Protein AF-A0A1I8CQ92-F1 (afdb_monomer_lite)

pLDDT: mean 91.03, std 8.84, range [62.44, 98.06]

Sequence (98 aa):
MKFFIVLLIALMAFAGVAKANIICNLCLDFVKDMEVAVENDEPDLEKKADEICNKLTDDNSLLDPLCKQLVDTEIDTIIKGIENNDPPEVICKRINFC

Foldseek 3Di:
DVVVVVVVVVVVVVVVVVVLVVLLVLQLQLLVQLLVCVVVVPVCSLVVQLVSLCVSCVVPPVRSVVSNVCSVPCVVLSSVCSVVVNHSNRSCVVVPSD

Structure (mmCIF, N/CA/C/O backbone):
data_AF-A0A1I8CQ92-F1
#
_entry.id   AF-A0A1I8CQ92-F1
#
loop_
_atom_site.group_PDB
_atom_site.id
_atom_site.type_symbol
_atom_site.label_atom_id
_atom_site.label_alt_id
_atom_site.label_comp_id
_atom_site.label_asym_id
_atom_site.label_entity_id
_atom_site.label_seq_id
_atom_site.pdbx_PDB_ins_code
_atom_site.Cartn_x
_atom_site.Cartn_y
_atom_site.Cartn_z
_atom_site.occupancy
_atom_site.B_iso_or_equiv
_atom_site.auth_seq_id
_atom_site.auth_comp_id
_atom_site.auth_asym_id
_atom_site.auth_atom_id
_atom_site.pdbx_PDB_model_num
ATOM 1 N N . MET A 1 1 ? 35.364 2.412 -25.860 1.00 62.44 1 MET A N 1
ATOM 2 C CA . MET A 1 1 ? 34.108 3.168 -26.092 1.00 62.44 1 MET A CA 1
ATOM 3 C C . MET A 1 1 ? 32.871 2.263 -26.044 1.00 62.44 1 MET A C 1
ATOM 5 O O . MET A 1 1 ? 32.035 2.505 -25.191 1.00 62.44 1 MET A O 1
ATOM 9 N N . LYS A 1 2 ? 32.776 1.172 -26.830 1.00 67.94 2 LYS A N 1
ATOM 10 C CA . LYS A 1 2 ? 31.638 0.217 -26.760 1.00 67.94 2 LYS A CA 1
ATOM 11 C C . LYS A 1 2 ? 31.416 -0.427 -25.378 1.00 67.94 2 LYS A C 1
ATOM 13 O O . LYS A 1 2 ? 30.281 -0.495 -24.934 1.00 67.94 2 LYS A O 1
ATOM 18 N N . PHE A 1 3 ? 32.483 -0.818 -24.672 1.00 74.50 3 PHE A N 1
ATOM 19 C CA . PHE A 1 3 ? 32.375 -1.392 -23.319 1.00 74.50 3 PHE A CA 1
ATOM 20 C C . PHE A 1 3 ? 31.790 -0.419 -22.285 1.00 74.50 3 PHE A C 1
ATOM 22 O O . PHE A 1 3 ? 30.959 -0.824 -21.484 1.00 74.50 3 PHE A O 1
ATOM 29 N N . PHE A 1 4 ? 32.158 0.866 -22.341 1.00 78.56 4 PHE A N 1
ATOM 30 C CA . PHE A 1 4 ? 31.597 1.887 -21.447 1.00 78.56 4 PHE A CA 1
ATOM 31 C C . PHE A 1 4 ? 30.101 2.111 -21.702 1.00 78.56 4 PHE A C 1
ATOM 33 O O . PHE A 1 4 ? 29.342 2.255 -20.753 1.00 78.56 4 PHE A O 1
ATOM 40 N N . ILE A 1 5 ? 29.659 2.070 -22.964 1.00 80.88 5 ILE A N 1
ATOM 41 C CA . ILE A 1 5 ? 28.236 2.209 -23.319 1.00 80.88 5 ILE A CA 1
ATOM 42 C C . ILE A 1 5 ? 27.421 1.016 -22.801 1.00 80.88 5 ILE A C 1
ATOM 44 O O . ILE A 1 5 ? 26.363 1.212 -22.214 1.00 80.88 5 ILE A O 1
ATOM 48 N N . VAL A 1 6 ? 27.925 -0.213 -22.957 1.00 81.81 6 VAL A N 1
ATOM 49 C CA . VAL A 1 6 ? 27.251 -1.422 -22.446 1.00 81.81 6 VAL A CA 1
ATOM 50 C C . VAL A 1 6 ? 27.127 -1.386 -20.920 1.00 81.81 6 VAL A C 1
ATOM 52 O O . VAL A 1 6 ? 26.075 -1.721 -20.381 1.00 81.81 6 VAL A O 1
ATOM 55 N N . LEU A 1 7 ? 28.169 -0.925 -20.226 1.00 81.69 7 LEU A N 1
ATOM 56 C CA . LEU A 1 7 ? 28.182 -0.826 -18.766 1.00 81.69 7 LEU A CA 1
ATOM 57 C C . LEU A 1 7 ? 27.189 0.234 -18.256 1.00 81.69 7 LEU A C 1
ATOM 59 O O . LEU A 1 7 ? 26.490 -0.002 -17.276 1.00 81.69 7 LEU A O 1
ATOM 63 N N . LEU A 1 8 ? 27.049 1.358 -18.968 1.00 78.44 8 LEU A N 1
ATOM 64 C CA . LEU A 1 8 ? 26.044 2.382 -18.663 1.00 78.44 8 LEU A CA 1
ATOM 65 C C . LEU A 1 8 ? 24.605 1.891 -18.897 1.00 78.44 8 LEU A C 1
ATOM 67 O O . LEU A 1 8 ? 23.735 2.158 -18.072 1.00 78.44 8 LEU A O 1
ATOM 71 N N . ILE A 1 9 ? 24.350 1.145 -19.977 1.00 77.62 9 ILE A N 1
ATOM 72 C CA . ILE A 1 9 ? 23.021 0.568 -20.256 1.00 77.62 9 ILE A CA 1
ATOM 73 C C . ILE A 1 9 ? 22.640 -0.459 -19.182 1.00 77.62 9 ILE A C 1
ATOM 75 O O . ILE A 1 9 ? 21.511 -0.445 -18.693 1.00 77.62 9 ILE A O 1
ATOM 79 N N . ALA A 1 10 ? 23.584 -1.312 -18.771 1.00 79.38 10 ALA A N 1
ATOM 80 C CA . ALA A 1 10 ? 23.356 -2.293 -17.713 1.00 79.38 10 ALA A CA 1
ATOM 81 C C . ALA A 1 10 ? 22.993 -1.631 -16.368 1.00 79.38 10 ALA A C 1
ATOM 83 O O . ALA A 1 10 ? 22.082 -2.094 -15.684 1.00 79.38 10 ALA A O 1
ATOM 84 N N . LEU A 1 11 ? 23.647 -0.517 -16.015 1.00 75.50 11 LEU A N 1
ATOM 85 C CA . LEU A 1 11 ? 23.349 0.241 -14.794 1.00 75.50 11 LEU A CA 1
ATOM 86 C C . LEU A 1 11 ? 21.953 0.884 -14.818 1.00 75.50 11 LEU A C 1
ATOM 88 O O . LEU A 1 11 ? 21.234 0.822 -13.823 1.00 75.50 11 LEU A O 1
ATOM 92 N N . MET A 1 12 ? 21.546 1.470 -15.949 1.00 71.06 12 MET A N 1
ATOM 93 C CA . MET A 1 12 ? 20.210 2.068 -16.083 1.00 71.06 12 MET A CA 1
ATOM 94 C C . MET A 1 12 ? 19.099 1.015 -16.009 1.00 71.06 12 MET A C 1
ATOM 96 O O . MET A 1 12 ? 18.091 1.231 -15.337 1.00 71.06 12 MET A O 1
ATOM 100 N N . ALA A 1 13 ? 19.295 -0.140 -16.655 1.00 74.06 13 ALA A N 1
ATOM 101 C CA . ALA A 1 13 ? 18.345 -1.248 -16.591 1.00 74.06 13 ALA A CA 1
ATOM 102 C C . ALA A 1 13 ? 18.175 -1.768 -15.153 1.00 74.06 13 ALA A C 1
ATOM 104 O O . ALA A 1 13 ? 17.054 -2.009 -14.709 1.00 74.06 13 ALA A O 1
ATOM 105 N N . PHE A 1 14 ? 19.275 -1.874 -14.401 1.00 70.12 14 PHE A N 1
ATOM 106 C CA . PHE A 1 14 ? 19.241 -2.306 -13.005 1.00 70.12 14 PHE A CA 1
ATOM 107 C C . PHE A 1 14 ? 18.470 -1.326 -12.103 1.00 70.12 14 PHE A C 1
ATOM 109 O O . PHE A 1 14 ? 17.633 -1.750 -11.305 1.00 70.12 14 PHE A O 1
ATOM 116 N N . ALA A 1 15 ? 18.688 -0.016 -12.266 1.00 70.50 15 ALA A N 1
ATOM 117 C CA . ALA A 1 15 ? 17.975 1.008 -11.499 1.00 70.50 15 ALA A CA 1
ATOM 118 C C . ALA A 1 15 ? 16.457 1.005 -11.769 1.00 70.50 15 ALA A C 1
ATOM 120 O O . ALA A 1 15 ? 15.666 1.186 -10.843 1.00 70.50 15 ALA A O 1
ATOM 121 N N . GLY A 1 16 ? 16.048 0.758 -13.019 1.00 69.69 16 GLY A N 1
ATOM 122 C CA . GLY A 1 16 ? 14.634 0.654 -13.392 1.00 69.69 16 GLY A CA 1
ATOM 123 C C . GLY A 1 16 ? 13.911 -0.492 -12.679 1.00 69.69 16 GLY A C 1
ATOM 124 O O . GLY A 1 16 ? 12.839 -0.282 -12.115 1.00 69.69 16 GLY A O 1
ATOM 125 N N . VAL A 1 17 ? 14.526 -1.680 -12.638 1.00 72.94 17 VAL A N 1
ATOM 126 C CA . VAL A 1 17 ? 13.955 -2.859 -11.959 1.00 72.94 17 VAL A CA 1
ATOM 127 C C . VAL A 1 17 ? 13.847 -2.640 -10.449 1.00 72.94 17 VAL A C 1
ATOM 129 O O . VAL A 1 17 ? 12.812 -2.943 -9.859 1.00 72.94 17 VAL A O 1
ATOM 132 N N . ALA A 1 18 ? 14.879 -2.069 -9.820 1.00 74.69 18 ALA A N 1
ATOM 133 C CA . ALA A 1 18 ? 14.857 -1.786 -8.386 1.00 74.69 18 ALA A CA 1
ATOM 134 C C . ALA A 1 18 ? 13.727 -0.813 -8.005 1.00 74.69 18 ALA A C 1
ATOM 136 O O . ALA A 1 18 ? 13.017 -1.047 -7.028 1.00 74.69 18 ALA A O 1
ATOM 137 N N . LYS A 1 19 ? 13.517 0.243 -8.804 1.00 75.31 19 LYS A N 1
ATOM 138 C CA . LYS A 1 19 ? 12.436 1.213 -8.584 1.00 75.31 19 LYS A CA 1
ATOM 139 C C . LYS A 1 19 ? 11.054 0.568 -8.713 1.00 75.31 19 LYS A C 1
ATOM 141 O O . LYS A 1 19 ? 10.215 0.787 -7.848 1.00 75.31 19 LYS A O 1
ATOM 146 N N . ALA A 1 20 ? 10.830 -0.232 -9.757 1.00 78.25 20 ALA A N 1
ATOM 147 C CA . ALA A 1 20 ? 9.554 -0.919 -9.962 1.00 78.25 20 ALA A CA 1
ATOM 148 C C . ALA A 1 20 ? 9.205 -1.839 -8.779 1.00 78.25 20 ALA A C 1
ATOM 150 O O . ALA A 1 20 ? 8.071 -1.845 -8.315 1.00 78.25 20 ALA A O 1
ATOM 151 N N . ASN A 1 21 ? 10.198 -2.546 -8.230 1.00 88.31 21 ASN A N 1
ATOM 152 C CA . ASN A 1 21 ? 9.983 -3.428 -7.085 1.00 88.31 21 ASN A CA 1
ATOM 153 C C . ASN A 1 21 ? 9.594 -2.662 -5.807 1.00 88.31 21 ASN A C 1
ATOM 155 O O . ASN A 1 21 ? 8.742 -3.118 -5.054 1.00 88.31 21 ASN A O 1
ATOM 159 N N . ILE A 1 22 ? 10.191 -1.488 -5.568 1.00 90.31 22 ILE A N 1
ATOM 160 C CA . ILE A 1 22 ? 9.845 -0.639 -4.414 1.00 90.31 22 ILE A CA 1
ATOM 161 C C . ILE A 1 22 ? 8.403 -0.132 -4.523 1.00 90.31 22 ILE A C 1
ATOM 163 O O . ILE A 1 22 ? 7.667 -0.192 -3.544 1.00 90.31 22 ILE A O 1
ATOM 167 N N . ILE A 1 23 ? 7.992 0.329 -5.709 1.00 91.50 23 ILE A N 1
ATOM 168 C CA . ILE A 1 23 ? 6.629 0.830 -5.951 1.00 91.50 23 ILE A CA 1
ATOM 169 C C . ILE A 1 23 ? 5.599 -0.290 -5.763 1.00 91.50 23 ILE A C 1
ATOM 171 O O . ILE A 1 23 ? 4.590 -0.090 -5.090 1.00 91.50 23 ILE A O 1
ATOM 175 N N . CYS A 1 24 ? 5.884 -1.476 -6.305 1.00 94.69 24 CYS A N 1
ATOM 176 C CA . CYS A 1 24 ? 5.007 -2.632 -6.166 1.00 94.69 24 CYS A CA 1
ATOM 177 C C . CYS A 1 24 ? 4.853 -3.044 -4.699 1.00 94.69 24 CYS A C 1
ATOM 179 O O . CYS A 1 24 ? 3.732 -3.189 -4.225 1.00 94.69 24 CYS A O 1
ATOM 181 N N . ASN A 1 25 ? 5.955 -3.144 -3.948 1.00 95.31 25 ASN A N 1
ATOM 182 C CA . ASN A 1 25 ? 5.894 -3.477 -2.523 1.00 95.31 25 ASN A CA 1
ATOM 183 C C . ASN A 1 25 ? 5.113 -2.436 -1.712 1.00 95.31 25 ASN A C 1
ATOM 185 O O . ASN A 1 25 ? 4.302 -2.819 -0.877 1.00 95.31 25 ASN A O 1
ATOM 189 N N . LEU A 1 26 ? 5.297 -1.141 -1.998 1.00 94.94 26 LEU A N 1
ATOM 190 C CA . LEU A 1 26 ? 4.536 -0.075 -1.343 1.00 94.94 26 LEU A CA 1
ATOM 191 C C . LEU A 1 26 ? 3.028 -0.243 -1.569 1.00 94.94 26 LEU A C 1
ATOM 193 O O . LEU A 1 26 ? 2.263 -0.144 -0.617 1.00 94.94 26 LEU A O 1
ATOM 197 N N . CYS A 1 27 ? 2.606 -0.549 -2.799 1.00 96.75 27 CYS A N 1
ATOM 198 C CA . CYS A 1 27 ? 1.201 -0.838 -3.083 1.00 96.75 27 CYS A CA 1
ATOM 199 C C . CYS A 1 27 ? 0.711 -2.088 -2.344 1.0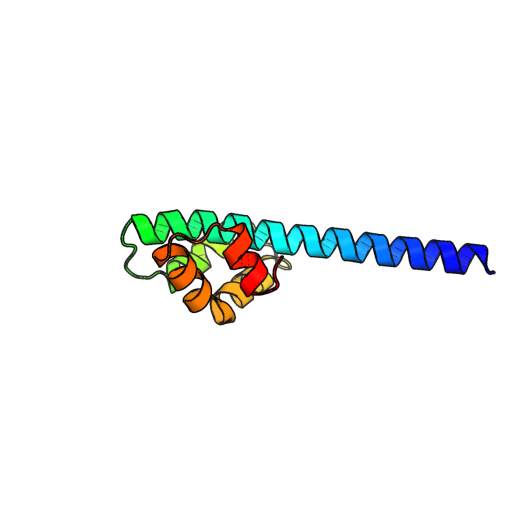0 96.75 27 CYS A C 1
ATOM 201 O O . CYS A 1 27 ? -0.350 -2.053 -1.731 1.00 96.75 27 CYS A O 1
ATOM 203 N N . LEU A 1 28 ? 1.473 -3.186 -2.375 1.00 97.62 28 LEU A N 1
ATOM 204 C CA . LEU A 1 28 ? 1.064 -4.437 -1.731 1.00 97.62 28 LEU A CA 1
ATOM 205 C C . LEU A 1 28 ? 0.863 -4.258 -0.225 1.00 97.62 28 LEU A C 1
ATOM 207 O O . LEU A 1 28 ? -0.100 -4.784 0.325 1.00 97.62 28 LEU A O 1
ATOM 211 N N . ASP A 1 29 ? 1.760 -3.530 0.435 1.00 97.31 29 ASP A N 1
ATOM 212 C CA . ASP A 1 29 ? 1.663 -3.276 1.871 1.00 97.31 29 ASP A CA 1
ATOM 213 C C . ASP A 1 29 ? 0.549 -2.270 2.193 1.00 97.31 29 ASP A C 1
ATOM 215 O O . ASP A 1 29 ? -0.185 -2.465 3.160 1.00 97.31 29 ASP A O 1
ATOM 219 N N . PHE A 1 30 ? 0.345 -1.262 1.339 1.00 97.44 30 PHE A N 1
ATOM 220 C CA . PHE A 1 30 ? -0.789 -0.341 1.439 1.00 97.44 30 PHE A CA 1
ATOM 221 C C . PHE A 1 30 ? -2.133 -1.068 1.335 1.00 97.44 30 PHE A C 1
ATOM 223 O O . PHE A 1 30 ? -2.994 -0.886 2.191 1.00 97.44 30 PHE A O 1
ATOM 230 N N . VAL A 1 31 ? -2.310 -1.926 0.324 1.00 98.06 31 VAL A N 1
ATOM 231 C CA . VAL A 1 31 ? -3.557 -2.678 0.123 1.00 98.06 31 VAL A CA 1
ATOM 232 C C . VAL A 1 31 ? -3.840 -3.592 1.314 1.00 98.06 31 VAL A C 1
ATOM 234 O O . VAL A 1 31 ? -4.968 -3.608 1.786 1.00 98.06 31 VAL A O 1
ATOM 237 N N . LYS A 1 32 ? -2.830 -4.278 1.864 1.00 97.88 32 LYS A N 1
ATOM 238 C CA . LYS A 1 32 ? -3.003 -5.115 3.066 1.00 97.88 32 LYS A CA 1
ATOM 239 C C . LYS A 1 32 ? -3.445 -4.312 4.291 1.00 97.88 32 LYS A C 1
ATOM 241 O O . LYS A 1 32 ? -4.329 -4.747 5.022 1.00 97.88 32 LYS A O 1
ATOM 246 N N . ASP A 1 33 ? -2.842 -3.149 4.538 1.00 97.69 33 ASP A N 1
ATOM 247 C CA . ASP A 1 33 ? -3.253 -2.291 5.659 1.00 97.69 33 ASP A CA 1
ATOM 248 C C . ASP A 1 33 ? -4.672 -1.719 5.423 1.00 97.69 33 ASP A C 1
ATOM 250 O O . ASP A 1 33 ? -5.442 -1.563 6.374 1.00 97.69 33 ASP A O 1
ATOM 254 N N . MET A 1 34 ? -5.053 -1.471 4.163 1.00 97.94 34 MET A N 1
ATOM 255 C CA . MET A 1 34 ? -6.409 -1.061 3.781 1.00 97.94 34 MET A CA 1
ATOM 256 C C . MET A 1 34 ? -7.445 -2.180 3.917 1.00 97.94 34 MET A C 1
ATOM 258 O O . MET A 1 34 ? -8.565 -1.893 4.328 1.00 97.94 34 MET A O 1
ATOM 262 N N . GLU A 1 35 ? -7.099 -3.438 3.628 1.00 97.62 35 GLU A N 1
ATOM 263 C CA . GLU A 1 35 ? -7.978 -4.594 3.865 1.00 97.62 35 GLU A CA 1
ATOM 264 C C . GLU A 1 35 ? -8.428 -4.615 5.328 1.00 97.62 35 GLU A C 1
ATOM 266 O O . GLU A 1 35 ? -9.622 -4.663 5.611 1.00 97.62 35 GLU 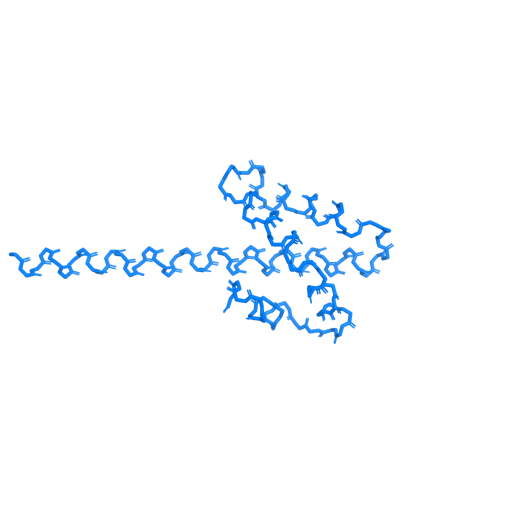A O 1
ATOM 271 N N . VAL A 1 36 ? -7.484 -4.435 6.257 1.00 97.19 36 VAL A N 1
ATOM 272 C CA . VAL A 1 36 ? -7.778 -4.344 7.694 1.00 97.19 36 VAL A CA 1
ATOM 273 C C . VAL A 1 36 ? -8.680 -3.148 8.019 1.00 97.19 36 VAL A C 1
ATOM 275 O O . VAL A 1 36 ? -9.545 -3.256 8.886 1.00 97.19 36 VAL A O 1
ATOM 278 N N . ALA A 1 37 ? -8.498 -1.996 7.369 1.00 97.19 37 ALA A N 1
ATOM 279 C CA . ALA A 1 37 ? -9.351 -0.825 7.595 1.00 97.19 37 ALA A CA 1
ATOM 280 C C . ALA A 1 37 ? -10.795 -1.056 7.119 1.00 97.19 37 ALA A C 1
ATOM 282 O O . ALA A 1 37 ? -11.738 -0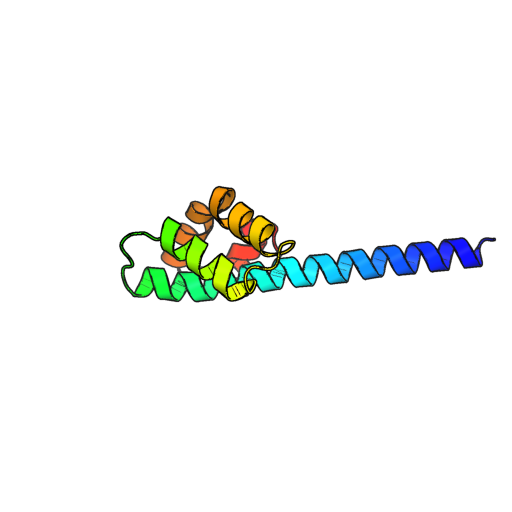.715 7.834 1.00 97.19 37 ALA A O 1
ATOM 283 N N . VAL A 1 38 ? -10.960 -1.674 5.947 1.00 95.81 38 VAL A N 1
ATOM 284 C CA . VAL A 1 38 ? -12.269 -2.021 5.379 1.00 95.81 38 VAL A CA 1
ATOM 285 C C . VAL A 1 38 ? -12.967 -3.080 6.234 1.00 95.81 38 VAL A C 1
ATOM 287 O O . VAL A 1 38 ? -14.135 -2.916 6.568 1.00 95.81 38 VAL A O 1
ATOM 290 N N . GLU A 1 39 ? -12.256 -4.127 6.663 1.00 94.69 39 GLU A N 1
ATOM 291 C CA . GLU A 1 39 ? -12.806 -5.181 7.530 1.00 94.69 39 GLU A CA 1
ATOM 292 C C . GLU A 1 39 ? -13.265 -4.670 8.904 1.00 94.69 39 GLU A C 1
ATOM 294 O O . GLU A 1 39 ? -14.146 -5.266 9.522 1.00 94.69 39 GLU A O 1
ATOM 299 N N . ASN A 1 40 ? -12.670 -3.578 9.393 1.00 96.44 40 ASN A N 1
ATOM 300 C CA . ASN A 1 40 ? -13.037 -2.953 10.664 1.00 96.44 40 ASN A CA 1
ATOM 301 C C . ASN A 1 40 ? -14.101 -1.849 10.521 1.00 96.44 40 ASN A C 1
ATOM 303 O O . ASN A 1 40 ? -14.335 -1.127 11.493 1.00 96.44 40 ASN A O 1
ATOM 307 N N . ASP A 1 41 ? -14.731 -1.710 9.347 1.00 94.38 41 ASP A N 1
ATOM 308 C CA . ASP A 1 41 ? -15.736 -0.680 9.054 1.00 94.38 41 ASP A CA 1
ATOM 309 C C . ASP A 1 41 ? -15.238 0.747 9.383 1.00 94.38 41 ASP A C 1
ATOM 311 O O . ASP A 1 41 ? -15.969 1.562 9.959 1.00 94.38 41 ASP A O 1
ATOM 315 N N . GLU A 1 42 ? -13.972 1.061 9.065 1.00 96.25 42 GLU A N 1
ATOM 316 C CA . GLU A 1 42 ? -13.407 2.391 9.325 1.00 96.25 42 GLU A CA 1
ATOM 317 C C . GLU A 1 42 ? -14.247 3.477 8.614 1.00 96.25 42 GLU A C 1
ATOM 319 O O . GLU A 1 42 ? -14.429 3.421 7.395 1.00 96.25 42 GLU A O 1
ATOM 324 N N . PRO A 1 43 ? -14.764 4.487 9.342 1.00 93.31 43 PRO A N 1
ATOM 325 C CA . PRO A 1 43 ? -15.726 5.448 8.799 1.00 93.31 43 PRO A CA 1
ATOM 326 C C . PRO A 1 43 ? -15.146 6.411 7.758 1.00 93.31 43 PRO A C 1
ATOM 328 O O . PRO A 1 43 ? -15.909 7.002 6.996 1.00 93.31 43 PRO A O 1
ATOM 331 N N . ASP A 1 44 ? -13.828 6.612 7.756 1.00 95.44 44 ASP A N 1
ATOM 332 C CA . ASP A 1 44 ? -13.132 7.542 6.866 1.00 95.44 44 ASP A CA 1
ATOM 333 C C . ASP A 1 44 ? -11.899 6.862 6.261 1.00 95.44 44 ASP A C 1
ATOM 335 O O . ASP A 1 44 ? -10.773 6.975 6.755 1.00 95.44 44 ASP A O 1
ATOM 339 N N . LEU A 1 45 ? -12.142 6.096 5.196 1.00 94.94 45 LEU A N 1
ATOM 340 C CA . LEU A 1 45 ? -11.112 5.322 4.507 1.00 94.94 45 LEU A CA 1
ATOM 341 C C . LEU A 1 45 ? -10.075 6.205 3.803 1.00 94.94 45 LEU A C 1
ATOM 343 O O . LEU A 1 45 ? -8.922 5.796 3.713 1.00 94.94 45 LEU A O 1
ATOM 347 N N . GLU A 1 46 ? -10.444 7.406 3.350 1.00 93.94 46 GLU A N 1
ATOM 348 C CA . GLU A 1 46 ? -9.500 8.350 2.733 1.00 93.94 46 GLU A CA 1
ATOM 349 C C . GLU A 1 46 ? -8.495 8.856 3.768 1.00 93.94 46 GLU A C 1
ATOM 351 O O . GLU A 1 46 ? -7.283 8.729 3.591 1.00 93.94 46 GLU A O 1
ATOM 356 N N . LYS A 1 47 ? -8.985 9.339 4.914 1.00 95.62 47 LYS A N 1
ATOM 357 C CA . LYS A 1 47 ? -8.099 9.746 6.005 1.00 95.62 47 LYS A CA 1
ATOM 358 C C . LYS A 1 47 ? -7.260 8.573 6.508 1.00 95.62 47 LYS A C 1
ATOM 360 O O . LYS A 1 47 ? -6.083 8.742 6.835 1.00 95.62 47 LYS A O 1
ATOM 365 N N . LYS A 1 48 ? -7.849 7.378 6.584 1.00 97.44 48 LYS A N 1
ATOM 366 C CA . LYS A 1 48 ? -7.120 6.186 7.015 1.00 97.44 48 LYS A CA 1
ATOM 367 C C . LYS A 1 48 ? -6.007 5.810 6.044 1.00 97.44 48 LYS A C 1
ATOM 369 O O . LYS A 1 48 ? -4.914 5.460 6.488 1.00 97.44 48 LYS A O 1
ATOM 374 N N . ALA A 1 49 ? -6.267 5.917 4.747 1.00 97.06 49 ALA A N 1
ATOM 375 C CA . ALA A 1 49 ? -5.281 5.708 3.701 1.00 97.06 49 ALA A CA 1
ATOM 376 C C . ALA A 1 49 ? -4.096 6.677 3.839 1.00 97.06 49 ALA A C 1
ATOM 378 O O . ALA A 1 49 ? -2.946 6.239 3.790 1.00 97.06 49 ALA A O 1
ATOM 379 N N . ASP A 1 50 ? -4.351 7.957 4.122 1.00 95.94 50 ASP A N 1
ATOM 380 C CA . ASP A 1 50 ? -3.290 8.935 4.396 1.00 95.94 50 ASP A CA 1
ATOM 381 C C . ASP A 1 50 ? -2.446 8.562 5.626 1.00 95.94 50 ASP A C 1
ATOM 383 O O . ASP A 1 50 ? -1.216 8.657 5.601 1.00 95.94 50 ASP A O 1
ATOM 387 N N . GLU A 1 51 ? -3.079 8.105 6.710 1.00 96.62 51 GLU A N 1
ATOM 388 C CA . GLU A 1 51 ? -2.374 7.630 7.909 1.00 96.62 51 GLU A CA 1
ATOM 389 C C . GLU A 1 51 ? -1.506 6.396 7.617 1.00 96.62 51 GLU A C 1
ATOM 391 O O . GLU A 1 51 ? -0.372 6.307 8.099 1.00 96.62 51 GLU A O 1
ATOM 396 N N . ILE A 1 52 ? -2.020 5.459 6.813 1.00 97.44 52 ILE A N 1
ATOM 397 C CA . ILE A 1 52 ? -1.274 4.288 6.342 1.00 97.44 52 ILE A CA 1
ATOM 398 C C . ILE A 1 52 ? -0.070 4.742 5.513 1.00 97.44 52 ILE A C 1
ATOM 400 O O . ILE A 1 52 ? 1.032 4.243 5.738 1.00 97.44 52 ILE A O 1
ATOM 404 N N . CYS A 1 53 ? -0.232 5.726 4.626 1.00 96.94 53 CYS A N 1
ATOM 405 C CA . CYS A 1 53 ? 0.876 6.268 3.845 1.00 96.94 53 CYS A CA 1
ATOM 406 C C . CYS A 1 53 ? 1.977 6.877 4.714 1.00 96.94 53 CYS A C 1
ATOM 408 O O . CYS A 1 53 ? 3.144 6.509 4.546 1.00 96.94 53 CYS A O 1
ATOM 410 N N . ASN A 1 54 ? 1.627 7.715 5.695 1.00 96.25 54 ASN A N 1
ATOM 411 C CA . ASN A 1 54 ? 2.616 8.304 6.606 1.00 96.25 54 ASN A CA 1
ATOM 412 C C . ASN A 1 54 ? 3.385 7.203 7.365 1.00 96.25 54 ASN A C 1
ATOM 414 O O . ASN A 1 54 ? 4.607 7.253 7.496 1.00 96.25 54 ASN A O 1
ATOM 418 N N . LYS A 1 55 ? 2.674 6.156 7.814 1.00 96.50 55 LYS A N 1
ATOM 419 C CA . LYS A 1 55 ? 3.243 5.019 8.554 1.00 96.50 55 LYS A CA 1
ATOM 420 C C . LYS A 1 55 ? 4.154 4.145 7.689 1.00 96.50 55 LYS A C 1
ATOM 422 O O . LYS A 1 55 ? 5.242 3.788 8.131 1.00 96.50 55 LYS A O 1
ATOM 427 N N . LEU A 1 56 ? 3.715 3.760 6.489 1.00 95.00 56 LEU A N 1
ATOM 428 C CA . LEU A 1 56 ? 4.487 2.890 5.592 1.00 95.00 56 LEU A CA 1
ATOM 429 C C . LEU A 1 56 ? 5.749 3.574 5.079 1.00 95.00 56 LEU 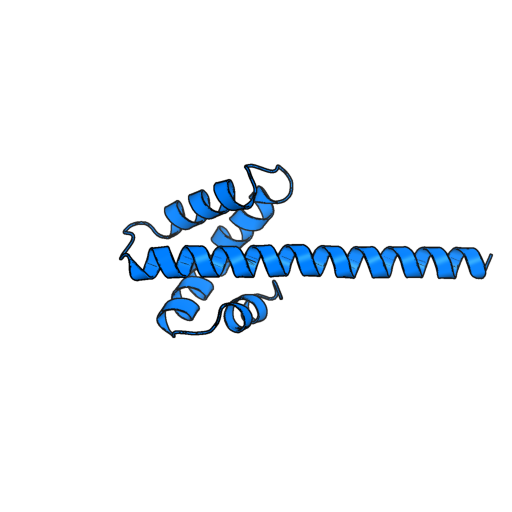A C 1
ATOM 431 O O . LEU A 1 56 ? 6.744 2.909 4.787 1.00 95.00 56 LEU A O 1
ATOM 435 N N . THR A 1 57 ? 5.702 4.895 4.952 1.00 94.69 57 THR A N 1
ATOM 436 C CA . THR A 1 57 ? 6.804 5.667 4.389 1.00 94.69 57 THR A CA 1
ATOM 437 C C . THR A 1 57 ? 7.693 6.300 5.451 1.00 94.69 57 THR A C 1
ATOM 439 O O . THR A 1 57 ? 8.745 6.812 5.083 1.00 94.69 57 THR A O 1
ATOM 442 N N . ASP A 1 58 ? 7.326 6.229 6.737 1.00 94.31 58 ASP A N 1
ATOM 443 C CA . ASP A 1 58 ? 8.014 6.910 7.847 1.00 94.31 58 ASP A CA 1
ATOM 444 C C . ASP A 1 58 ? 8.223 8.406 7.538 1.00 94.31 58 ASP A C 1
ATOM 446 O O . ASP A 1 58 ? 9.321 8.950 7.671 1.00 94.31 58 ASP A O 1
ATOM 450 N N . ASP A 1 59 ? 7.176 9.038 6.987 1.00 88.56 59 ASP A N 1
ATOM 451 C CA . ASP A 1 59 ? 7.171 10.420 6.486 1.00 88.56 59 ASP A CA 1
ATOM 452 C C . ASP A 1 59 ? 8.326 10.739 5.503 1.00 88.56 59 ASP A C 1
ATOM 454 O O . ASP A 1 59 ? 8.804 11.876 5.384 1.00 88.56 59 ASP A O 1
ATOM 458 N N . ASN A 1 60 ? 8.819 9.732 4.774 1.00 93.12 60 ASN A N 1
ATOM 459 C CA . ASN A 1 60 ? 9.913 9.908 3.831 1.00 93.12 60 ASN A CA 1
ATOM 460 C C . ASN A 1 60 ? 9.497 10.821 2.672 1.00 93.12 60 ASN A C 1
ATOM 462 O O . ASN A 1 60 ? 8.592 10.509 1.902 1.00 93.12 60 ASN A O 1
ATOM 466 N N . SER A 1 61 ? 10.255 11.896 2.460 1.00 90.94 61 SER A N 1
ATOM 467 C CA . SER A 1 61 ? 9.951 12.937 1.468 1.00 90.94 61 SER A CA 1
ATOM 468 C C . SER A 1 61 ? 9.896 12.479 0.005 1.00 90.94 61 SER A C 1
ATOM 470 O O . SER A 1 61 ? 9.453 13.246 -0.849 1.00 90.94 61 SER A O 1
ATOM 472 N N . LEU A 1 62 ? 10.351 11.263 -0.310 1.00 86.75 62 LEU A N 1
ATOM 473 C CA . LEU A 1 62 ? 10.253 10.676 -1.646 1.00 86.75 62 LEU A CA 1
ATOM 474 C C . LEU A 1 62 ? 9.119 9.655 -1.762 1.00 86.75 62 LEU A C 1
ATOM 476 O O . LEU A 1 62 ? 8.485 9.585 -2.813 1.00 86.75 62 LEU A O 1
ATOM 480 N N . LEU A 1 63 ? 8.890 8.848 -0.724 1.00 90.00 63 LEU A N 1
ATOM 481 C CA . LEU A 1 63 ? 7.904 7.765 -0.757 1.00 90.00 63 LEU A CA 1
ATOM 482 C C . LEU A 1 63 ? 6.512 8.232 -0.334 1.00 90.00 63 LEU A C 1
ATOM 484 O O . LEU A 1 63 ? 5.532 7.788 -0.924 1.00 90.00 63 LEU A O 1
ATOM 488 N N . ASP A 1 64 ? 6.421 9.140 0.636 1.00 92.94 64 ASP A N 1
ATOM 489 C CA . ASP A 1 64 ? 5.146 9.642 1.149 1.00 92.94 64 ASP A CA 1
ATOM 490 C C . ASP A 1 64 ? 4.303 10.325 0.057 1.00 92.94 64 ASP A C 1
ATOM 492 O O . ASP A 1 64 ? 3.155 9.923 -0.139 1.00 92.94 64 ASP A O 1
ATOM 496 N N . PRO A 1 65 ? 4.855 11.235 -0.778 1.00 93.56 65 PRO A N 1
ATOM 497 C CA . PRO A 1 65 ? 4.083 11.825 -1.872 1.00 93.56 65 PRO A CA 1
ATOM 498 C C . PRO A 1 65 ? 3.637 10.797 -2.916 1.00 93.56 65 PRO A C 1
ATOM 500 O O . PRO A 1 65 ? 2.588 10.957 -3.529 1.00 93.56 65 PRO A O 1
ATOM 503 N N . LEU A 1 66 ? 4.429 9.740 -3.129 1.00 91.38 66 LEU A N 1
ATOM 504 C CA . LEU A 1 66 ? 4.074 8.664 -4.052 1.00 91.38 66 LEU A CA 1
ATOM 505 C C . LEU A 1 66 ? 2.915 7.822 -3.503 1.00 91.38 66 LEU A C 1
ATOM 507 O O . LEU A 1 66 ? 2.024 7.449 -4.261 1.00 91.38 66 LEU A O 1
ATOM 511 N N . CYS A 1 67 ? 2.925 7.529 -2.203 1.00 95.31 67 CYS A N 1
ATOM 512 C CA . CYS A 1 67 ? 1.825 6.832 -1.548 1.00 95.31 67 CYS A CA 1
ATOM 513 C C . CYS A 1 67 ? 0.558 7.692 -1.543 1.00 95.31 67 CYS A C 1
ATOM 515 O O . CYS A 1 67 ? -0.503 7.224 -1.925 1.00 95.31 67 CYS A O 1
ATOM 517 N N . LYS A 1 68 ? 0.657 8.980 -1.212 1.00 94.25 68 LYS A N 1
ATOM 518 C CA . LYS A 1 68 ? -0.503 9.883 -1.240 1.00 94.25 68 LYS A CA 1
ATOM 519 C C . LYS A 1 68 ? -1.074 10.055 -2.641 1.00 94.25 68 LYS A C 1
ATOM 521 O O . LYS A 1 68 ? -2.283 10.050 -2.808 1.00 94.25 68 LYS A O 1
ATOM 526 N N . GLN A 1 69 ? -0.222 10.071 -3.667 1.00 91.25 69 GLN A N 1
ATOM 527 C CA . GLN A 1 69 ? -0.696 10.020 -5.047 1.00 91.25 69 GLN A CA 1
ATOM 528 C C . GLN A 1 69 ? -1.515 8.748 -5.323 1.00 91.25 69 GLN A C 1
ATOM 530 O O . GLN A 1 69 ? -2.529 8.831 -6.006 1.00 91.25 69 GLN A O 1
ATOM 535 N N . LEU A 1 70 ? -1.097 7.588 -4.802 1.00 90.50 70 LEU A N 1
ATOM 536 C CA . LEU A 1 70 ? -1.869 6.346 -4.903 1.00 90.50 70 LEU A CA 1
ATOM 537 C C . LEU A 1 70 ? -3.256 6.499 -4.258 1.00 90.50 70 LEU A C 1
ATOM 539 O O . LEU A 1 70 ? -4.239 6.066 -4.857 1.00 90.50 70 LEU A O 1
ATOM 543 N N . VAL A 1 71 ? -3.341 7.138 -3.086 1.00 94.50 71 VAL A N 1
ATOM 544 C CA . VAL A 1 71 ? -4.618 7.454 -2.424 1.00 94.50 71 VAL A CA 1
ATOM 545 C C . VAL A 1 71 ? -5.468 8.358 -3.317 1.00 94.50 71 VAL A C 1
ATOM 547 O O . VAL A 1 71 ? -6.559 7.967 -3.721 1.00 94.50 71 VAL A O 1
ATOM 550 N N . ASP A 1 72 ? -4.933 9.507 -3.722 1.00 94.50 72 ASP A N 1
ATOM 551 C CA . ASP A 1 72 ? -5.653 10.517 -4.502 1.00 94.50 72 ASP A CA 1
ATOM 552 C C . ASP A 1 72 ? -6.222 9.976 -5.824 1.00 94.50 72 ASP A C 1
ATOM 554 O O . ASP A 1 72 ? -7.256 10.453 -6.298 1.00 94.50 72 ASP A O 1
ATOM 558 N N . THR A 1 73 ? -5.539 9.017 -6.462 1.00 93.81 73 THR A N 1
ATOM 559 C CA . THR A 1 73 ? -5.921 8.540 -7.799 1.00 93.81 73 THR A CA 1
ATOM 560 C C . THR A 1 73 ? -6.593 7.175 -7.824 1.00 93.81 73 THR A C 1
ATOM 562 O O . THR A 1 73 ? -7.385 6.926 -8.730 1.00 93.81 73 THR A O 1
ATOM 565 N N . GLU A 1 74 ? -6.282 6.280 -6.885 1.00 95.75 74 GLU A N 1
ATOM 566 C CA . GLU A 1 74 ? -6.661 4.863 -6.985 1.00 95.75 74 GLU A CA 1
ATOM 567 C C . GLU A 1 74 ? -7.417 4.318 -5.769 1.00 95.75 74 GLU A C 1
ATOM 569 O O . GLU A 1 74 ? -7.807 3.147 -5.793 1.00 95.75 74 GLU A O 1
ATOM 574 N N . ILE A 1 75 ? -7.674 5.121 -4.727 1.00 94.94 75 ILE A N 1
ATOM 57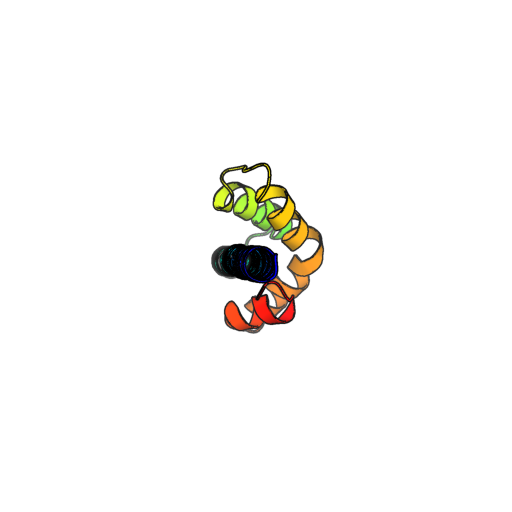5 C CA . ILE A 1 75 ? -8.311 4.634 -3.492 1.00 94.94 75 ILE A CA 1
ATOM 576 C C . ILE A 1 75 ? -9.650 3.928 -3.750 1.00 94.94 75 ILE A C 1
ATOM 578 O O . ILE A 1 75 ? -9.867 2.823 -3.255 1.00 94.94 75 ILE A O 1
ATOM 582 N N . ASP A 1 76 ? -10.494 4.478 -4.625 1.00 96.25 76 ASP A N 1
ATOM 583 C CA . ASP A 1 76 ? -11.765 3.864 -5.026 1.00 96.25 76 ASP A CA 1
ATOM 584 C C . ASP A 1 76 ? -11.577 2.502 -5.709 1.00 96.25 76 ASP A C 1
ATOM 586 O O . ASP A 1 76 ? -12.371 1.577 -5.515 1.00 96.25 76 ASP A O 1
ATOM 590 N N . THR A 1 77 ? -10.549 2.371 -6.554 1.00 96.69 77 THR A N 1
ATOM 591 C CA . THR A 1 77 ? -10.223 1.116 -7.248 1.00 96.69 77 THR A CA 1
ATOM 592 C C . THR A 1 77 ? -9.743 0.065 -6.253 1.00 96.69 77 THR A C 1
ATOM 594 O O . THR A 1 77 ? -10.105 -1.108 -6.377 1.00 96.69 77 THR A O 1
ATOM 597 N N . ILE A 1 78 ? -8.952 0.486 -5.264 1.00 97.00 78 ILE A N 1
ATOM 598 C CA . ILE A 1 78 ? -8.419 -0.372 -4.206 1.00 97.00 78 ILE A CA 1
ATOM 599 C C . ILE A 1 78 ? -9.548 -0.864 -3.305 1.00 97.00 78 ILE A C 1
ATOM 601 O O . ILE A 1 78 ? -9.693 -2.074 -3.154 1.00 97.00 78 ILE A O 1
ATOM 605 N N . ILE A 1 79 ? -10.394 0.037 -2.793 1.00 97.06 79 ILE A N 1
ATOM 606 C CA . ILE A 1 79 ? -11.542 -0.315 -1.942 1.00 97.06 79 ILE A CA 1
ATOM 607 C C . ILE A 1 79 ? -12.453 -1.309 -2.666 1.00 97.06 79 ILE A C 1
ATOM 609 O O . ILE A 1 79 ? -12.745 -2.373 -2.129 1.00 97.06 79 ILE A O 1
ATOM 613 N N . LYS A 1 80 ? -12.815 -1.043 -3.928 1.00 97.38 80 LYS A N 1
ATOM 614 C CA . LYS A 1 80 ? -13.624 -1.984 -4.723 1.00 97.38 80 LYS A CA 1
ATOM 615 C C . LYS A 1 80 ? -12.934 -3.330 -4.921 1.00 97.38 80 LYS A C 1
ATOM 617 O O . LYS A 1 80 ? -13.606 -4.354 -4.975 1.00 97.38 80 LYS A O 1
ATOM 622 N N . GLY A 1 81 ? -11.616 -3.352 -5.105 1.00 97.69 81 GLY A N 1
ATOM 623 C CA . GLY A 1 81 ? -10.855 -4.599 -5.195 1.00 97.69 81 GLY A CA 1
ATOM 624 C C . GLY A 1 81 ? -10.970 -5.418 -3.910 1.00 97.69 81 GLY A C 1
ATOM 625 O O . GLY A 1 81 ? -11.305 -6.600 -3.966 1.00 97.69 81 GLY A O 1
ATOM 626 N N . ILE A 1 82 ? -10.780 -4.758 -2.768 1.00 97.75 82 ILE A N 1
ATOM 627 C CA . ILE A 1 82 ? -10.886 -5.352 -1.431 1.00 97.75 82 ILE A CA 1
ATOM 628 C C . ILE A 1 82 ? -12.300 -5.892 -1.186 1.00 97.75 82 ILE A C 1
ATOM 630 O O . ILE A 1 82 ? -12.458 -7.056 -0.832 1.00 97.75 82 ILE A O 1
ATOM 634 N N . GLU A 1 83 ? -13.343 -5.104 -1.461 1.00 96.69 83 GLU A N 1
ATOM 635 C CA . GLU A 1 83 ? -14.747 -5.529 -1.331 1.00 96.69 83 GLU A CA 1
ATOM 636 C C . GLU A 1 83 ? -15.081 -6.748 -2.212 1.00 96.69 83 GLU A C 1
ATOM 638 O O . GLU A 1 83 ? -15.902 -7.593 -1.849 1.00 96.69 83 GLU A O 1
ATOM 643 N N . ASN A 1 84 ? -14.417 -6.872 -3.366 1.00 97.75 84 ASN A N 1
ATOM 644 C CA . ASN A 1 84 ? -14.539 -8.025 -4.259 1.00 97.75 84 ASN A CA 1
ATOM 645 C C . ASN A 1 84 ? -13.666 -9.223 -3.845 1.00 97.75 84 ASN A C 1
ATOM 647 O O . ASN A 1 84 ? -13.739 -10.265 -4.497 1.00 97.75 84 ASN A O 1
ATOM 651 N N . ASN A 1 85 ? -12.904 -9.122 -2.752 1.00 97.00 85 ASN A N 1
ATOM 652 C CA . ASN A 1 85 ? -11.938 -10.123 -2.289 1.00 97.00 85 ASN A CA 1
ATOM 653 C C . ASN A 1 85 ? -10.839 -10.420 -3.330 1.00 97.00 85 ASN A C 1
ATOM 655 O O . ASN A 1 85 ? -10.349 -11.550 -3.432 1.00 97.00 85 ASN A O 1
ATOM 659 N N . ASP A 1 86 ? -10.469 -9.421 -4.137 1.00 98.06 86 ASP A N 1
ATOM 660 C CA . ASP A 1 86 ? -9.326 -9.531 -5.038 1.00 98.06 86 ASP A CA 1
ATOM 661 C C . ASP A 1 86 ? -8.022 -9.564 -4.215 1.00 98.06 86 ASP A C 1
ATOM 663 O O . ASP A 1 86 ? -7.844 -8.722 -3.338 1.00 98.06 86 ASP A O 1
ATOM 667 N N . PRO A 1 87 ? -7.062 -10.463 -4.508 1.00 97.31 87 PRO A N 1
ATOM 668 C CA . PRO A 1 87 ? -5.765 -10.450 -3.834 1.00 97.31 87 PRO A CA 1
ATOM 669 C C . PRO A 1 87 ? -4.998 -9.134 -4.069 1.00 97.31 87 PRO A C 1
ATOM 671 O O . PRO A 1 87 ? -5.079 -8.590 -5.182 1.00 97.31 87 PRO A O 1
ATOM 674 N N . PRO A 1 88 ? -4.154 -8.676 -3.122 1.00 97.31 88 PRO A N 1
ATOM 675 C CA . PRO A 1 88 ? -3.355 -7.459 -3.275 1.00 97.31 88 PRO A CA 1
ATOM 676 C C . PRO A 1 88 ? -2.551 -7.398 -4.578 1.00 97.31 88 PRO A C 1
ATOM 678 O O . PRO A 1 88 ? -2.478 -6.355 -5.226 1.00 97.31 88 PRO A O 1
ATOM 681 N N . GLU A 1 89 ? -1.998 -8.525 -5.036 1.00 97.25 89 GLU A N 1
ATOM 682 C CA . GLU A 1 89 ? -1.243 -8.588 -6.289 1.00 97.25 89 GLU A CA 1
ATOM 683 C C . GLU A 1 89 ? -2.107 -8.308 -7.521 1.00 97.25 89 GLU A C 1
ATOM 685 O O . GLU A 1 89 ? -1.606 -7.789 -8.519 1.00 97.25 89 GLU A O 1
ATOM 690 N N . VAL A 1 90 ? -3.389 -8.674 -7.487 1.00 98.00 90 VAL A N 1
ATOM 691 C CA . VAL A 1 90 ? -4.333 -8.403 -8.578 1.00 98.00 90 VAL A CA 1
ATOM 692 C C . VAL A 1 90 ? -4.715 -6.927 -8.577 1.00 98.00 90 VAL A C 1
ATOM 694 O O . VAL A 1 90 ? -4.733 -6.309 -9.643 1.00 98.00 90 VAL A O 1
ATOM 697 N N . ILE A 1 91 ? -4.961 -6.357 -7.397 1.00 98.06 91 ILE A N 1
ATOM 698 C CA . ILE A 1 91 ? -5.296 -4.939 -7.227 1.00 98.06 91 ILE A CA 1
ATOM 699 C C . ILE A 1 91 ? -4.124 -4.066 -7.689 1.00 98.06 91 ILE A C 1
ATOM 701 O O . ILE A 1 91 ? -4.295 -3.238 -8.581 1.00 98.06 91 ILE A O 1
ATOM 705 N N . CYS A 1 92 ? -2.912 -4.314 -7.189 1.00 97.06 92 CYS A N 1
ATOM 706 C CA . CYS A 1 92 ? -1.732 -3.514 -7.526 1.00 97.06 92 CYS A CA 1
ATOM 707 C C . CYS A 1 92 ? -1.322 -3.605 -9.002 1.00 97.06 92 CYS A C 1
ATOM 709 O O . CYS A 1 92 ? -0.833 -2.623 -9.564 1.00 97.06 92 CYS A O 1
ATOM 711 N N . LYS A 1 93 ? -1.567 -4.747 -9.661 1.00 96.69 93 LYS A N 1
ATOM 712 C CA . LYS A 1 93 ? -1.389 -4.878 -11.118 1.00 96.69 93 LYS A CA 1
ATOM 713 C C . LYS A 1 93 ? -2.416 -4.086 -11.913 1.00 96.69 93 LYS A C 1
ATOM 715 O O . LYS A 1 93 ? -2.094 -3.519 -12.951 1.00 96.69 93 LYS A O 1
ATOM 720 N N . ARG A 1 94 ? -3.667 -4.046 -11.444 1.00 96.19 94 ARG A N 1
ATOM 721 C CA . ARG A 1 94 ? -4.764 -3.333 -12.119 1.00 96.19 94 ARG A CA 1
ATOM 722 C C . ARG A 1 94 ? -4.468 -1.841 -12.259 1.00 96.19 94 ARG A C 1
ATOM 724 O O . ARG A 1 94 ? -4.801 -1.255 -13.283 1.00 96.19 94 ARG A O 1
ATOM 731 N N . ILE A 1 95 ? -3.809 -1.270 -11.258 1.00 94.69 95 ILE A N 1
ATOM 732 C CA . ILE A 1 95 ? -3.444 0.148 -11.206 1.00 94.69 95 ILE A CA 1
ATOM 733 C C . ILE A 1 95 ? -2.013 0.430 -11.699 1.00 94.69 95 ILE A C 1
ATOM 735 O O . ILE A 1 95 ? -1.561 1.569 -11.669 1.00 94.69 95 ILE A O 1
ATOM 739 N N . ASN A 1 96 ? -1.306 -0.585 -12.214 1.00 92.62 96 ASN A N 1
ATOM 740 C CA . ASN A 1 96 ? 0.061 -0.499 -12.752 1.00 92.62 96 ASN A CA 1
ATOM 741 C C . ASN A 1 96 ? 1.145 -0.098 -11.733 1.00 92.62 96 ASN A C 1
ATOM 743 O O . ASN A 1 96 ? 2.161 0.499 -12.100 1.00 92.62 96 ASN A O 1
ATOM 747 N N . PHE A 1 97 ? 0.945 -0.416 -10.453 1.00 91.44 97 PHE A N 1
ATOM 748 C CA . PHE A 1 97 ? 1.986 -0.292 -9.424 1.00 91.44 97 PHE A CA 1
ATOM 749 C C . PHE A 1 97 ? 2.827 -1.572 -9.319 1.00 91.44 97 PHE A C 1
ATOM 751 O O . PHE A 1 97 ? 3.981 -1.523 -8.891 1.00 91.44 97 PHE A O 1
ATOM 758 N N . CYS A 1 98 ? 2.257 -2.681 -9.788 1.00 91.19 98 CYS A N 1
ATOM 759 C CA . CYS A 1 98 ? 2.898 -3.919 -10.206 1.00 91.19 98 CYS A CA 1
ATOM 760 C C . CYS A 1 98 ? 2.434 -4.232 -11.654 1.00 91.19 98 CYS A C 1
ATOM 762 O O . CYS A 1 98 ? 2.927 -5.231 -12.214 1.00 91.19 98 CYS A O 1
#

Radius of gyration: 16.41 Å; chains: 1; bounding box: 50×23×37 Å

Secondary structure (DSS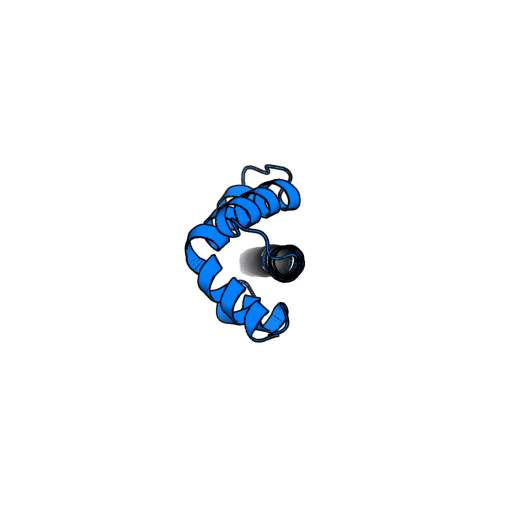P, 8-state):
-HHHHHHHHHHHHHHHHHHHHHHHHHHHHHHHHHHHHHHTT-S-HHHHHHHHHHHHHTT-TTTHHHHHHHHHHHHHHHHHHHHTT--HHHHHHHTT--